Protein AF-A0A3D4Z1Q8-F1 (afdb_monomer)

Solvent-accessible surface area (backbone atoms only — not comparable to full-atom values): 5180 Å² total; per-residue (Å²): 138,94,81,87,88,70,66,64,69,58,50,56,56,48,50,55,52,50,52,52,51,49,54,52,51,53,52,49,54,51,48,55,52,48,53,54,48,51,54,51,51,51,50,53,54,47,54,53,38,58,76,72,40,56,73,74,55,27,55,56,50,48,50,55,50,51,54,52,52,51,50,52,54,49,53,62,53,52,55,49,57,56,57,56,56,64,68,74,76,116

pLDDT: mean 72.15, std 18.34, range [36.88, 94.69]

Secondary structure (DSSP, 8-state):
----SSSHHHHHHHHHHHHHHHHHHHHHHHHHHHHHHHHHHHHHHHHHHHHHS-HHHHHHHHHHHHHHHHHHHHHHHHHHHHHHHHHT--

Structure (mmCIF, N/CA/C/O backbone):
data_AF-A0A3D4Z1Q8-F1
#
_entry.id   AF-A0A3D4Z1Q8-F1
#
loop_
_atom_site.group_PDB
_atom_site.id
_atom_site.type_symbol
_atom_site.label_atom_id
_atom_site.label_alt_id
_atom_site.label_comp_id
_atom_site.label_asym_id
_atom_site.label_entity_id
_atom_site.label_seq_id
_atom_site.pdbx_PDB_ins_code
_atom_site.Cartn_x
_atom_site.Cartn_y
_atom_site.Cartn_z
_atom_site.occupancy
_atom_site.B_iso_or_equiv
_atom_site.auth_seq_id
_atom_site.auth_comp_id
_atom_site.auth_asym_id
_atom_site.auth_atom_id
_atom_site.pdbx_PDB_model_num
ATOM 1 N N . MET A 1 1 ? 38.898 10.522 -53.961 1.00 36.88 1 MET A N 1
ATOM 2 C CA . MET A 1 1 ? 37.488 10.404 -53.535 1.00 36.88 1 MET A CA 1
ATOM 3 C C . MET A 1 1 ? 37.392 9.220 -52.584 1.00 36.88 1 MET A C 1
ATOM 5 O O . MET A 1 1 ? 37.401 8.095 -53.055 1.00 36.88 1 MET A O 1
ATOM 9 N N . ILE A 1 2 ? 37.404 9.451 -51.268 1.00 41.56 2 ILE A N 1
ATOM 10 C CA . ILE A 1 2 ? 37.142 8.401 -50.270 1.00 41.56 2 ILE A CA 1
ATOM 11 C C . ILE A 1 2 ? 35.708 8.634 -49.806 1.00 41.56 2 ILE A C 1
ATOM 13 O O . ILE A 1 2 ? 35.443 9.522 -49.002 1.00 41.56 2 ILE A O 1
ATOM 17 N N . GLY A 1 3 ? 34.773 7.928 -50.432 1.00 43.78 3 GLY A N 1
ATOM 18 C CA . GLY A 1 3 ? 33.370 7.919 -50.047 1.00 43.78 3 GLY A CA 1
ATOM 19 C C . GLY A 1 3 ? 33.050 6.598 -49.364 1.00 43.78 3 GLY A C 1
ATOM 20 O O . GLY A 1 3 ? 33.395 5.549 -49.895 1.00 43.78 3 GLY A O 1
ATOM 21 N N . GLY A 1 4 ? 32.365 6.664 -48.221 1.00 47.47 4 GLY A N 1
ATOM 22 C CA . GLY A 1 4 ? 31.586 5.531 -47.719 1.00 47.47 4 GLY A CA 1
ATOM 23 C C . GLY A 1 4 ? 32.093 4.839 -46.454 1.00 47.47 4 GLY A C 1
ATOM 24 O O . GLY A 1 4 ? 32.126 3.622 -46.429 1.00 47.47 4 GLY A O 1
ATOM 25 N N . PHE A 1 5 ? 32.424 5.580 -45.393 1.00 46.19 5 PHE A N 1
ATOM 26 C CA . PHE A 1 5 ? 32.566 5.019 -44.031 1.00 46.19 5 PHE A CA 1
ATOM 27 C C . PHE A 1 5 ? 31.708 5.765 -42.990 1.00 46.19 5 PHE A C 1
ATOM 29 O O . PHE A 1 5 ? 32.018 5.780 -41.811 1.00 46.19 5 PHE A O 1
ATOM 36 N N . GLY A 1 6 ? 30.633 6.435 -43.423 1.00 47.69 6 GLY A N 1
ATOM 37 C CA . GLY A 1 6 ? 29.798 7.265 -42.536 1.00 47.69 6 GLY A CA 1
ATOM 38 C C . GLY A 1 6 ? 28.333 6.841 -42.416 1.00 47.69 6 GLY A C 1
ATOM 39 O O . GLY A 1 6 ? 27.570 7.536 -41.749 1.00 47.69 6 GLY A O 1
ATOM 40 N N . ARG A 1 7 ? 27.907 5.770 -43.102 1.00 48.25 7 ARG A N 1
ATOM 41 C CA . ARG A 1 7 ? 26.490 5.360 -43.138 1.00 48.25 7 ARG A CA 1
ATOM 42 C C . ARG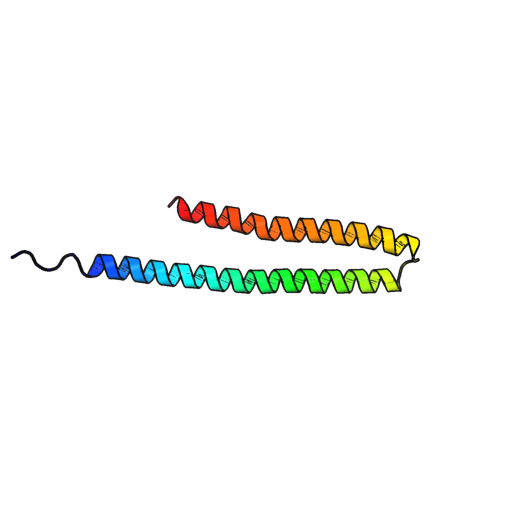 A 1 7 ? 26.156 4.297 -42.087 1.00 48.25 7 ARG A C 1
ATOM 44 O O . ARG A 1 7 ? 25.112 4.423 -41.463 1.00 48.25 7 ARG A O 1
ATOM 51 N N . ASP A 1 8 ? 27.067 3.364 -41.813 1.00 52.16 8 ASP A N 1
ATOM 52 C CA . ASP A 1 8 ? 26.866 2.318 -40.802 1.00 52.16 8 ASP A CA 1
ATOM 53 C C . ASP A 1 8 ? 26.799 2.875 -39.371 1.00 52.16 8 ASP A C 1
ATOM 55 O O . ASP A 1 8 ? 25.836 2.622 -38.659 1.00 52.16 8 ASP A O 1
ATOM 59 N N . GLU A 1 9 ? 27.751 3.711 -38.946 1.00 48.62 9 GLU A N 1
ATOM 60 C CA . GLU A 1 9 ? 27.866 4.162 -37.543 1.00 48.62 9 GLU A CA 1
ATOM 61 C C . GLU A 1 9 ? 26.623 4.925 -37.024 1.00 48.62 9 GLU A C 1
ATOM 63 O O . GLU A 1 9 ? 26.255 4.825 -35.852 1.00 48.62 9 GLU A O 1
ATOM 68 N N . LYS A 1 10 ? 25.910 5.634 -37.913 1.00 52.50 10 LYS A N 1
ATOM 69 C CA . LYS A 1 10 ? 24.642 6.309 -37.582 1.00 52.50 10 LYS A CA 1
ATOM 70 C C . LYS A 1 10 ? 23.465 5.349 -37.422 1.00 52.50 10 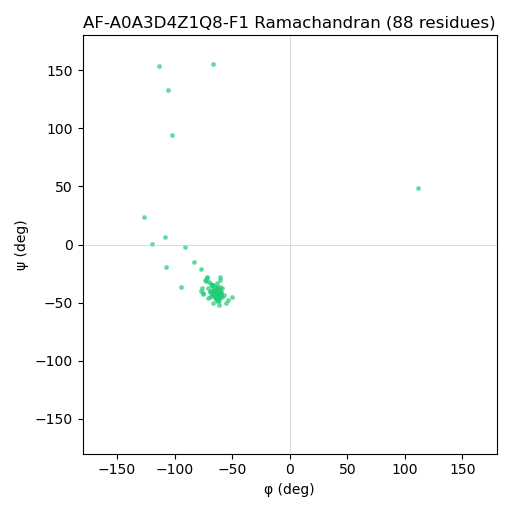LYS A C 1
ATOM 72 O O . LYS A 1 10 ? 22.546 5.656 -36.665 1.00 52.50 10 LYS A O 1
ATOM 77 N N . G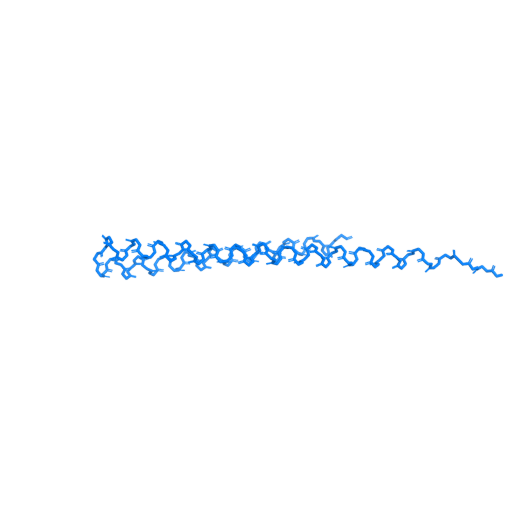LU A 1 11 ? 23.472 4.230 -38.137 1.00 52.16 11 GLU A N 1
ATOM 78 C CA . GLU A 1 11 ? 22.386 3.248 -38.121 1.00 52.16 11 GLU A CA 1
ATOM 79 C C . GLU A 1 11 ? 22.426 2.425 -36.825 1.00 52.16 11 GLU A C 1
ATOM 81 O O . GLU A 1 11 ? 21.404 2.296 -36.150 1.00 52.16 11 GLU A O 1
ATOM 86 N N . TRP A 1 12 ? 23.627 2.021 -36.388 1.00 50.09 12 TRP A N 1
ATOM 87 C CA . TRP A 1 12 ? 23.845 1.374 -35.087 1.00 50.09 12 TRP A CA 1
ATOM 88 C C . TRP A 1 12 ? 23.466 2.289 -33.913 1.00 50.09 12 TRP A C 1
ATOM 90 O O . TRP A 1 12 ? 22.752 1.867 -33.006 1.00 50.09 12 TRP A O 1
ATOM 100 N N . GLY A 1 13 ? 23.865 3.568 -33.947 1.00 56.41 13 GLY A N 1
ATOM 101 C CA . GLY A 1 13 ? 23.496 4.536 -32.907 1.00 56.41 13 GLY A CA 1
ATOM 102 C C . GLY A 1 13 ? 21.986 4.799 -32.823 1.00 56.41 13 GLY A C 1
ATOM 103 O O . GLY A 1 13 ? 21.456 5.017 -31.733 1.00 56.41 13 GLY A O 1
ATOM 104 N N . SER A 1 14 ? 21.278 4.742 -33.957 1.00 57.72 14 SER A N 1
ATOM 105 C CA . SER A 1 14 ? 19.822 4.911 -34.001 1.00 57.72 14 SER A CA 1
ATOM 106 C C . SER A 1 14 ? 19.075 3.662 -33.529 1.00 57.72 14 SER A C 1
ATOM 108 O O . SER A 1 14 ? 18.100 3.807 -32.797 1.00 57.72 14 SER A O 1
ATOM 110 N N . ALA A 1 15 ? 19.527 2.459 -33.898 1.00 58.81 15 ALA A N 1
ATOM 111 C CA . ALA A 1 15 ? 18.925 1.200 -33.455 1.00 58.81 15 ALA A CA 1
ATOM 112 C C . ALA A 1 15 ? 19.069 1.009 -31.937 1.00 58.81 15 ALA A C 1
ATOM 114 O O . ALA A 1 15 ? 18.079 0.772 -31.249 1.00 58.81 15 ALA A O 1
ATOM 115 N N . VAL A 1 16 ? 20.267 1.260 -31.395 1.00 58.47 16 VAL A N 1
ATOM 116 C CA . VAL A 1 16 ? 20.521 1.209 -29.946 1.00 58.47 16 VAL A CA 1
ATOM 117 C C . VAL A 1 16 ? 19.688 2.258 -29.202 1.00 58.47 16 VAL A C 1
ATOM 119 O O . VAL A 1 16 ? 19.166 1.982 -28.124 1.00 58.47 16 VAL A O 1
ATOM 122 N N . ALA A 1 17 ? 19.508 3.457 -29.764 1.00 58.72 17 ALA A N 1
ATOM 123 C CA . ALA A 1 17 ? 18.664 4.484 -29.154 1.00 58.72 17 ALA A CA 1
ATOM 124 C C . ALA A 1 17 ? 17.167 4.120 -29.160 1.00 58.72 17 ALA A C 1
ATOM 126 O O . ALA A 1 17 ? 16.456 4.485 -28.218 1.00 58.72 17 ALA A O 1
ATOM 127 N N . ASP A 1 18 ? 16.678 3.424 -30.188 1.00 60.00 18 ASP A N 1
ATOM 128 C CA . ASP A 1 18 ? 15.284 2.974 -30.274 1.00 60.00 18 ASP A CA 1
ATOM 129 C C . ASP A 1 18 ? 15.008 1.774 -29.353 1.00 60.00 18 ASP A C 1
ATOM 131 O O . ASP A 1 18 ? 14.040 1.804 -28.588 1.00 60.00 18 ASP A O 1
ATOM 135 N N . GLU A 1 19 ? 15.913 0.790 -29.303 1.00 56.94 19 GLU A N 1
ATOM 136 C CA . GLU A 1 19 ? 15.843 -0.334 -28.356 1.00 56.94 19 GLU A CA 1
ATOM 137 C C . GLU A 1 19 ? 15.868 0.152 -26.898 1.00 56.94 19 GLU A C 1
ATOM 139 O O . GLU A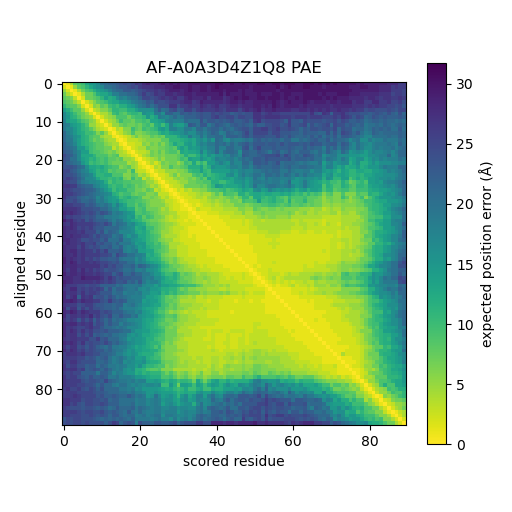 1 19 ? 15.072 -0.293 -26.066 1.00 56.94 19 GLU A O 1
ATOM 144 N N . ASN A 1 20 ? 16.710 1.142 -26.586 1.00 56.06 20 ASN A N 1
ATOM 145 C CA . ASN A 1 20 ? 16.792 1.711 -25.241 1.00 56.06 20 ASN A CA 1
ATOM 146 C C . ASN A 1 20 ? 15.504 2.480 -24.869 1.00 56.06 20 ASN A C 1
ATOM 148 O O . ASN A 1 20 ? 15.015 2.389 -23.741 1.00 56.06 20 ASN A O 1
ATOM 152 N N . LYS A 1 21 ? 14.862 3.171 -25.825 1.00 59.59 21 LYS A N 1
ATOM 153 C CA . LYS A 1 21 ? 13.542 3.803 -25.611 1.00 59.59 21 LYS A CA 1
ATOM 154 C C . LYS A 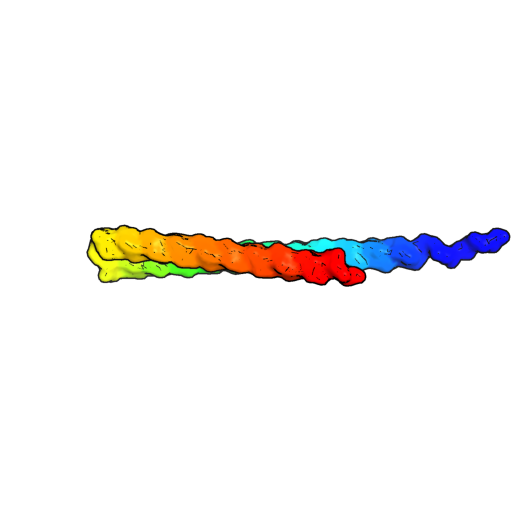1 21 ? 12.428 2.779 -25.396 1.00 59.59 21 LYS A C 1
ATOM 156 O O . LYS A 1 21 ? 11.502 3.047 -24.624 1.00 59.59 21 LYS A O 1
ATOM 161 N N . GLN A 1 22 ? 12.496 1.631 -26.063 1.00 58.16 22 GLN A N 1
ATOM 162 C CA . GLN A 1 22 ? 11.522 0.555 -25.913 1.00 58.16 22 GLN A CA 1
ATOM 163 C C . GLN A 1 22 ? 11.663 -0.135 -24.549 1.00 58.16 22 GLN A C 1
ATOM 165 O O . GLN A 1 22 ? 10.677 -0.210 -23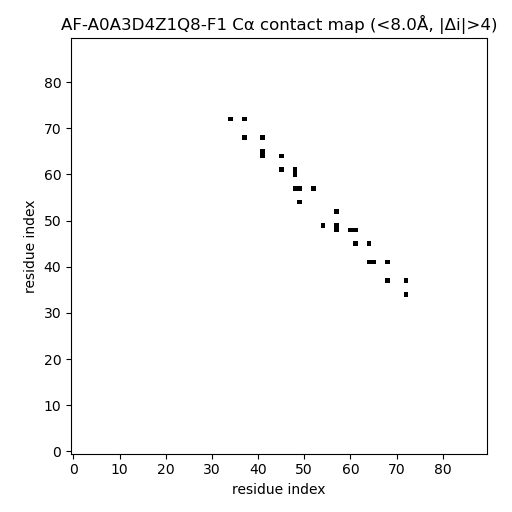.812 1.00 58.16 22 GLN A O 1
ATOM 170 N N . GLY A 1 23 ? 12.890 -0.463 -24.131 1.00 57.25 23 GLY A N 1
ATOM 171 C CA . GLY A 1 23 ? 13.172 -0.992 -22.792 1.00 57.25 23 GLY A CA 1
ATOM 172 C C . GLY A 1 23 ? 12.749 -0.043 -21.661 1.00 57.25 23 GLY A C 1
ATOM 173 O O . GLY A 1 23 ? 12.185 -0.476 -20.650 1.00 57.25 23 GLY A O 1
ATOM 174 N N . VAL A 1 24 ? 12.916 1.273 -21.844 1.00 58.66 24 VAL A N 1
ATOM 175 C CA . VAL A 1 24 ? 12.425 2.292 -20.896 1.00 58.66 24 VAL A CA 1
ATOM 176 C C . VAL A 1 24 ? 10.892 2.333 -20.838 1.00 58.66 24 VAL A C 1
ATOM 178 O O . VAL A 1 24 ? 10.332 2.464 -19.752 1.00 58.66 24 VAL A O 1
ATOM 181 N N . ARG A 1 25 ? 10.187 2.184 -21.966 1.00 59.19 25 ARG A N 1
ATOM 182 C CA . ARG A 1 25 ? 8.711 2.155 -22.005 1.00 59.19 25 ARG A CA 1
ATOM 183 C C . ARG A 1 25 ? 8.123 0.897 -21.371 1.00 59.19 25 ARG A C 1
ATOM 185 O O . ARG A 1 25 ? 7.125 0.985 -20.655 1.00 59.19 25 ARG A O 1
ATOM 192 N N . GLU A 1 26 ? 8.728 -0.260 -21.613 1.00 60.16 26 GLU A N 1
ATOM 193 C CA . GLU A 1 26 ? 8.277 -1.531 -21.039 1.00 60.16 26 GLU A CA 1
ATOM 194 C C . GLU A 1 26 ? 8.489 -1.568 -19.523 1.00 60.16 26 GLU A C 1
ATOM 196 O O . GLU A 1 26 ? 7.590 -1.971 -18.777 1.00 60.16 26 GLU A O 1
ATOM 201 N N . THR A 1 27 ? 9.625 -1.052 -19.046 1.00 59.94 27 THR A N 1
ATOM 202 C CA . THR A 1 27 ? 9.888 -0.906 -17.608 1.00 59.94 27 THR A CA 1
ATOM 203 C C . THR A 1 27 ? 8.964 0.117 -16.940 1.00 59.94 27 THR A C 1
ATOM 205 O O . THR A 1 27 ? 8.530 -0.123 -15.811 1.00 59.94 27 THR A O 1
ATOM 208 N N . ASP A 1 28 ? 8.583 1.203 -17.621 1.00 61.50 28 ASP A N 1
ATOM 209 C CA . ASP A 1 28 ? 7.577 2.154 -17.123 1.00 61.50 28 ASP A CA 1
ATOM 210 C C . ASP A 1 28 ? 6.183 1.509 -17.008 1.00 61.50 28 ASP A C 1
ATOM 212 O O . ASP A 1 28 ? 5.497 1.646 -15.991 1.00 61.50 28 ASP A O 1
ATOM 216 N N . GLY A 1 29 ? 5.789 0.714 -18.008 1.00 66.81 29 GLY A N 1
ATOM 217 C CA . GLY A 1 29 ? 4.535 -0.041 -17.998 1.00 66.81 29 GLY A CA 1
ATOM 218 C C . GLY A 1 29 ? 4.471 -1.097 -16.888 1.00 66.81 29 GLY A C 1
ATOM 219 O O . GLY A 1 29 ? 3.431 -1.253 -16.237 1.00 66.81 29 GLY A O 1
ATOM 220 N N . LEU A 1 30 ? 5.581 -1.795 -16.624 1.00 67.75 30 LEU A N 1
ATOM 221 C CA . LEU A 1 30 ? 5.681 -2.771 -15.535 1.00 67.75 30 LEU A CA 1
ATOM 222 C C . LEU A 1 30 ? 5.593 -2.098 -14.156 1.00 67.75 30 LEU A C 1
ATOM 224 O O . LEU A 1 30 ? 4.917 -2.604 -13.260 1.00 67.75 30 LEU A O 1
ATOM 228 N N . GLN A 1 31 ? 6.212 -0.927 -13.996 1.00 68.44 31 GLN A N 1
ATOM 229 C CA . GLN A 1 31 ? 6.170 -0.156 -12.751 1.00 68.44 31 GLN A CA 1
ATOM 230 C C . GLN A 1 31 ? 4.790 0.428 -12.474 1.00 68.44 31 GLN A C 1
ATOM 232 O O . GLN A 1 31 ? 4.318 0.361 -11.341 1.00 68.44 31 GLN A O 1
ATOM 237 N N . GLN A 1 32 ? 4.097 0.931 -13.497 1.00 73.38 32 GLN A N 1
ATOM 238 C CA . GLN A 1 32 ? 2.716 1.378 -13.336 1.00 73.38 32 GLN A CA 1
ATOM 239 C C . GLN A 1 32 ? 1.787 0.223 -12.941 1.00 73.38 32 GLN A C 1
ATOM 241 O O . GLN A 1 32 ? 0.897 0.407 -12.109 1.00 73.38 32 GLN A O 1
ATOM 246 N N . LYS A 1 33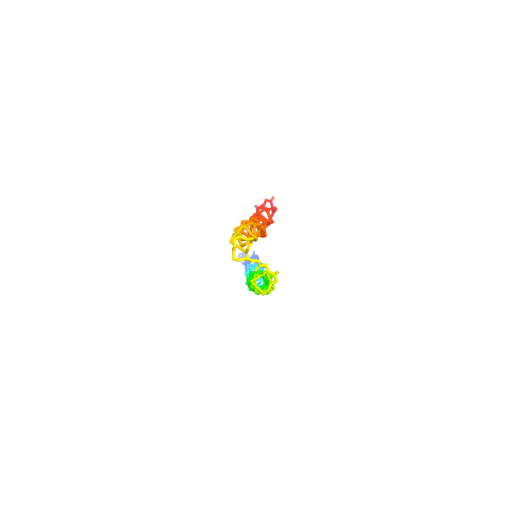 ? 2.007 -0.987 -13.475 1.00 78.94 33 LYS A N 1
ATOM 247 C CA . LYS A 1 33 ? 1.299 -2.195 -13.016 1.00 78.94 33 LYS A CA 1
ATOM 248 C C . LYS A 1 33 ? 1.657 -2.552 -11.568 1.00 78.94 33 LYS A C 1
ATOM 250 O O . LYS A 1 33 ? 0.758 -2.890 -10.797 1.00 78.94 33 LYS A O 1
ATOM 255 N N . GLY A 1 34 ? 2.928 -2.429 -11.183 1.00 78.31 34 GLY A N 1
ATOM 256 C CA . GLY A 1 34 ? 3.406 -2.654 -9.815 1.00 78.31 34 GLY A CA 1
ATOM 257 C C . GLY A 1 34 ? 2.778 -1.696 -8.799 1.00 78.31 34 GLY A C 1
ATOM 258 O O . GLY A 1 34 ? 2.205 -2.143 -7.809 1.00 78.31 34 GLY A O 1
ATOM 259 N N . LEU A 1 35 ? 2.776 -0.391 -9.088 1.00 81.44 35 LEU A N 1
ATOM 260 C CA . LEU A 1 35 ? 2.154 0.636 -8.244 1.00 81.44 35 LEU A CA 1
ATOM 261 C C . LEU A 1 35 ? 0.642 0.425 -8.102 1.00 81.44 35 LEU A C 1
ATOM 263 O O . LEU A 1 35 ? 0.120 0.449 -6.990 1.00 81.44 35 LEU A O 1
ATOM 267 N N . LYS A 1 36 ? -0.060 0.124 -9.205 1.00 84.44 36 LYS A N 1
ATOM 268 C CA . LYS A 1 36 ? -1.496 -0.209 -9.163 1.00 84.44 36 LYS A CA 1
ATOM 269 C C . LYS A 1 36 ? -1.779 -1.452 -8.317 1.00 84.44 36 LYS A C 1
ATOM 271 O O . LYS A 1 36 ? -2.795 -1.505 -7.626 1.00 84.44 36 LYS A O 1
ATOM 276 N N . THR A 1 37 ? -0.891 -2.444 -8.361 1.00 86.44 37 THR A N 1
ATOM 277 C CA . THR A 1 37 ? -0.997 -3.656 -7.537 1.00 86.44 37 THR A CA 1
ATOM 278 C C . THR A 1 37 ? -0.790 -3.328 -6.059 1.00 86.44 37 THR A C 1
ATOM 280 O O . THR A 1 37 ? -1.584 -3.766 -5.230 1.00 86.44 37 THR A O 1
ATOM 283 N N . PHE A 1 38 ? 0.197 -2.487 -5.738 1.00 84.31 38 PHE A N 1
ATOM 284 C CA . PHE A 1 38 ? 0.431 -1.965 -4.389 1.00 84.31 38 PHE A CA 1
ATOM 285 C C . PHE A 1 38 ? -0.815 -1.278 -3.816 1.00 84.31 38 PHE A C 1
ATOM 287 O O . PHE A 1 38 ? -1.252 -1.612 -2.716 1.00 84.31 38 PHE A O 1
ATOM 294 N N . ASP A 1 39 ? -1.425 -0.363 -4.574 1.00 86.06 39 ASP A N 1
ATOM 295 C CA . ASP A 1 39 ? -2.643 0.335 -4.145 1.00 86.06 39 ASP A CA 1
ATOM 296 C C . ASP A 1 39 ? -3.836 -0.612 -3.964 1.00 86.06 39 ASP A C 1
ATOM 298 O O . ASP A 1 39 ? -4.603 -0.471 -3.008 1.00 86.06 39 ASP A O 1
ATOM 302 N N . ARG A 1 40 ? -3.980 -1.619 -4.835 1.00 91.75 40 ARG A N 1
ATOM 303 C CA . ARG A 1 40 ? -5.041 -2.626 -4.707 1.00 91.75 40 ARG A CA 1
ATOM 304 C C . ARG A 1 40 ? -4.889 -3.450 -3.429 1.00 91.75 40 ARG A C 1
ATOM 306 O O . ARG A 1 40 ? -5.868 -3.607 -2.704 1.00 91.75 40 ARG A O 1
ATOM 313 N N . ILE A 1 41 ? -3.684 -3.946 -3.149 1.00 92.06 41 ILE A N 1
ATOM 314 C CA . ILE A 1 41 ? -3.402 -4.756 -1.957 1.00 92.06 41 ILE A CA 1
ATOM 315 C C . ILE A 1 41 ? -3.610 -3.920 -0.692 1.00 92.06 41 ILE A C 1
ATOM 317 O O . ILE A 1 41 ? -4.300 -4.366 0.222 1.00 92.06 41 ILE A O 1
ATOM 321 N N . MET A 1 42 ? -3.096 -2.685 -0.663 1.00 92.38 42 MET A N 1
ATOM 322 C CA . MET A 1 42 ? -3.308 -1.762 0.455 1.00 92.38 42 MET A CA 1
ATOM 323 C C . MET A 1 42 ? -4.800 -1.593 0.750 1.00 92.38 42 MET A C 1
ATOM 325 O O . MET A 1 42 ? -5.226 -1.712 1.896 1.00 92.38 42 MET A O 1
ATOM 329 N N . LYS A 1 43 ? -5.612 -1.362 -0.290 1.00 92.12 43 LYS A N 1
ATOM 330 C CA . LYS A 1 43 ? -7.059 -1.199 -0.136 1.00 92.12 43 LYS A CA 1
ATOM 331 C C . LYS A 1 43 ? -7.719 -2.454 0.439 1.00 92.12 43 LYS A C 1
ATOM 333 O O . LYS A 1 43 ? -8.544 -2.322 1.332 1.00 92.12 43 LYS A O 1
ATOM 338 N N . GLN A 1 44 ? -7.342 -3.645 -0.026 1.00 94.69 44 GLN A N 1
ATOM 339 C CA . GLN A 1 44 ? -7.879 -4.909 0.497 1.00 94.69 44 GLN A CA 1
ATOM 340 C C . GLN A 1 44 ? -7.510 -5.136 1.968 1.00 94.69 44 GLN A C 1
ATOM 342 O O . GLN A 1 44 ? -8.348 -5.576 2.748 1.00 94.69 44 GLN A O 1
ATOM 347 N N . ILE A 1 45 ? -6.278 -4.808 2.359 1.00 92.88 45 ILE A N 1
ATOM 348 C CA . ILE A 1 45 ? -5.815 -4.935 3.746 1.00 92.88 45 ILE A CA 1
ATOM 349 C C . ILE A 1 45 ? -6.562 -3.956 4.660 1.00 92.88 45 ILE A C 1
ATOM 351 O O . ILE A 1 45 ? -6.978 -4.333 5.754 1.00 92.88 45 ILE A O 1
ATOM 355 N N . LEU A 1 46 ? -6.767 -2.714 4.213 1.00 93.75 46 LEU A N 1
ATOM 356 C CA . LEU A 1 46 ? -7.536 -1.723 4.967 1.00 93.75 46 LEU A CA 1
ATOM 357 C C . LEU A 1 46 ? -9.008 -2.126 5.107 1.00 93.75 46 LEU A C 1
ATOM 359 O O . LEU A 1 46 ? -9.554 -2.001 6.195 1.00 93.75 46 LEU A O 1
ATOM 363 N N . ASP A 1 47 ? -9.627 -2.645 4.048 1.00 93.88 47 ASP A N 1
ATOM 364 C CA . ASP A 1 47 ? -11.018 -3.121 4.064 1.00 93.88 47 ASP A CA 1
ATOM 365 C C . ASP A 1 47 ? -11.212 -4.290 5.050 1.00 93.88 47 ASP A C 1
ATOM 367 O O . ASP A 1 47 ? -12.124 -4.284 5.884 1.00 93.88 47 ASP A O 1
ATOM 371 N N . LEU A 1 48 ? -10.266 -5.239 5.047 1.00 93.44 48 LEU A N 1
ATOM 372 C CA . LEU A 1 48 ? -10.225 -6.342 6.007 1.00 93.44 48 LEU A CA 1
ATOM 373 C C . LEU A 1 48 ? -10.060 -5.829 7.446 1.00 93.44 48 LEU A C 1
ATOM 375 O O . LEU A 1 48 ? -10.767 -6.273 8.353 1.00 93.44 48 LEU A O 1
ATOM 379 N N . GLY A 1 49 ? -9.140 -4.883 7.653 1.00 91.56 49 GLY A N 1
ATOM 380 C CA . GLY A 1 49 ? -8.884 -4.280 8.958 1.00 91.56 49 GLY A CA 1
ATOM 381 C C . GLY A 1 49 ? -10.096 -3.524 9.494 1.00 91.56 49 GLY A C 1
ATOM 382 O O . GLY A 1 49 ? -10.418 -3.657 10.669 1.00 91.56 49 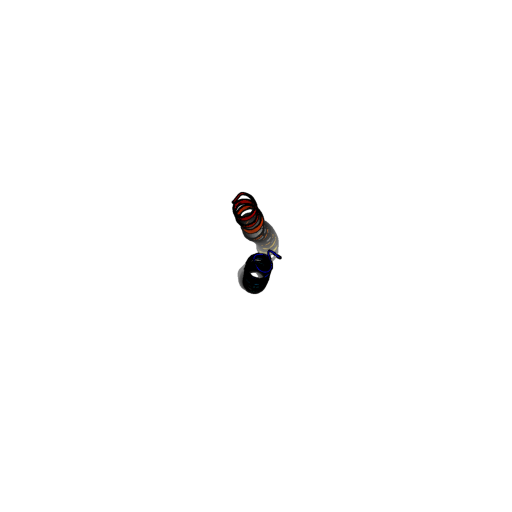GLY A O 1
ATOM 383 N N . GLN A 1 50 ? -10.805 -2.792 8.634 1.00 92.50 50 GLN A N 1
ATOM 384 C CA . GLN A 1 50 ? -12.010 -2.051 9.005 1.00 92.50 50 GLN A CA 1
ATOM 385 C C . GLN A 1 50 ? -13.140 -2.986 9.446 1.00 92.50 50 GLN A C 1
ATOM 387 O O . GLN A 1 50 ? -13.860 -2.675 10.388 1.00 92.50 50 GLN A O 1
ATOM 392 N N . SER A 1 51 ? -13.276 -4.139 8.788 1.00 91.94 51 SER A N 1
ATOM 393 C CA . SER A 1 51 ? -14.303 -5.132 9.127 1.00 91.94 51 SER A CA 1
ATOM 394 C C . SER A 1 51 ? -13.966 -5.962 10.373 1.00 91.94 51 SER A C 1
ATOM 396 O O . SER A 1 51 ? -14.865 -6.544 10.975 1.00 91.94 51 SER A O 1
ATOM 398 N N . SER A 1 52 ? -12.686 -6.043 10.755 1.00 90.75 52 SER A N 1
ATOM 399 C CA . SER A 1 52 ? -12.209 -6.962 11.805 1.00 90.75 52 SER A CA 1
ATOM 400 C C . SER A 1 52 ? -11.827 -6.275 13.117 1.00 90.75 52 SER A C 1
ATOM 402 O O . SER A 1 52 ? -11.720 -6.942 14.144 1.00 90.75 52 SER A O 1
ATOM 404 N N . LEU A 1 53 ? -11.568 -4.967 13.095 1.00 91.81 53 LEU A N 1
ATOM 405 C CA . LEU A 1 53 ? -11.039 -4.219 14.233 1.00 91.81 53 LEU A CA 1
ATOM 406 C C . LEU A 1 53 ? -12.061 -3.212 14.760 1.00 91.81 53 LEU A C 1
ATOM 408 O O . LEU A 1 53 ? -12.893 -2.688 14.025 1.00 91.81 53 LEU A O 1
ATOM 412 N N . SER A 1 54 ? -11.950 -2.885 16.048 1.00 94.12 54 SER A N 1
ATOM 413 C CA . SER A 1 54 ? -12.654 -1.725 16.605 1.00 94.12 54 SER A CA 1
ATOM 414 C C . SER A 1 54 ? -12.108 -0.419 16.015 1.00 94.12 54 SER A C 1
ATOM 416 O O . SER A 1 54 ? -10.942 -0.354 15.634 1.00 94.12 54 SER A O 1
ATOM 418 N N . GLU A 1 55 ? -12.912 0.648 15.996 1.00 91.25 55 GLU A N 1
ATOM 419 C CA . GLU A 1 55 ? -12.544 1.941 15.389 1.00 91.25 55 GLU A CA 1
ATOM 420 C C . GLU A 1 55 ? -11.168 2.460 15.856 1.00 91.25 55 GLU A C 1
ATOM 422 O O . GLU A 1 55 ? -10.325 2.843 15.047 1.00 91.25 55 GLU A O 1
ATOM 427 N N . SER A 1 56 ? -10.886 2.395 17.162 1.00 91.75 56 SER A N 1
ATOM 428 C CA . SER A 1 56 ? -9.600 2.837 17.722 1.00 91.75 56 SER A CA 1
ATOM 429 C C . SER A 1 56 ? -8.416 1.992 17.226 1.00 91.75 56 SER A C 1
ATOM 431 O O . SER A 1 56 ? -7.365 2.530 16.870 1.00 91.75 56 SER A O 1
ATOM 433 N N . GLN A 1 57 ? -8.596 0.672 17.138 1.00 92.50 57 GLN A N 1
ATOM 434 C CA . GLN A 1 57 ? -7.581 -0.247 16.619 1.00 92.50 57 GLN A CA 1
ATOM 435 C C . GLN A 1 57 ? -7.403 -0.087 15.107 1.00 92.50 57 GLN A C 1
ATOM 437 O O . GLN A 1 57 ? -6.276 -0.122 14.615 1.00 92.50 57 GLN A O 1
ATOM 442 N N . PHE A 1 58 ? -8.493 0.145 14.375 1.00 94.31 58 PHE A N 1
ATOM 443 C CA . PHE A 1 58 ? -8.464 0.381 12.940 1.00 94.31 58 PHE A CA 1
ATOM 444 C C . PHE A 1 58 ? -7.700 1.659 12.589 1.00 94.31 58 PHE A C 1
ATOM 446 O O . PHE A 1 58 ? -6.903 1.646 11.655 1.00 94.31 58 PHE A O 1
ATOM 453 N N . GLN A 1 59 ? -7.861 2.747 13.346 1.00 92.12 59 GLN A N 1
ATOM 454 C CA . GLN A 1 59 ? -7.106 3.977 13.086 1.00 92.12 59 GLN A CA 1
ATOM 455 C C . GLN A 1 59 ? -5.594 3.788 13.264 1.00 92.12 59 GLN A C 1
ATOM 457 O O . GLN A 1 59 ? -4.814 4.235 12.417 1.00 92.12 59 GLN A O 1
ATOM 462 N N . ALA A 1 60 ? -5.173 3.075 14.314 1.00 93.31 60 ALA A N 1
ATOM 463 C CA . ALA A 1 60 ? -3.765 2.733 14.516 1.00 93.31 60 ALA A CA 1
ATOM 464 C C . ALA A 1 60 ? -3.239 1.804 13.405 1.00 93.31 60 ALA A C 1
ATOM 466 O O . ALA A 1 60 ? -2.180 2.057 12.824 1.00 93.31 60 ALA A O 1
ATOM 467 N N . PHE A 1 61 ? -4.012 0.773 13.055 1.00 92.88 61 PHE A N 1
ATOM 468 C CA . PHE A 1 61 ? -3.698 -0.172 11.985 1.00 92.88 61 PHE A CA 1
ATOM 469 C C . PHE A 1 61 ? -3.578 0.505 10.615 1.00 92.88 61 PHE A C 1
ATOM 471 O O . PHE A 1 61 ? -2.625 0.260 9.874 1.00 92.88 61 PHE A O 1
ATOM 478 N N . ARG A 1 62 ? -4.518 1.395 10.283 1.00 92.50 62 ARG A N 1
ATOM 479 C CA . ARG A 1 62 ? -4.524 2.160 9.035 1.00 92.50 62 ARG A CA 1
ATOM 480 C C . ARG A 1 62 ? -3.262 2.996 8.905 1.00 92.50 62 ARG A C 1
ATOM 482 O O . ARG A 1 62 ? -2.665 3.000 7.833 1.00 92.50 62 ARG A O 1
ATOM 489 N N . LYS A 1 63 ? -2.858 3.687 9.974 1.00 92.56 63 LYS A N 1
ATOM 490 C CA . LYS A 1 63 ? -1.650 4.517 9.971 1.00 92.56 63 LYS A CA 1
ATOM 491 C C . LYS A 1 63 ? -0.404 3.674 9.694 1.00 92.56 63 LYS A C 1
ATOM 493 O O . LYS A 1 63 ? 0.299 3.949 8.730 1.00 92.56 63 LYS A O 1
ATOM 498 N N . LEU A 1 64 ? -0.212 2.589 10.450 1.00 93.88 64 LEU A N 1
ATOM 499 C CA . LEU A 1 64 ? 0.904 1.654 10.254 1.00 93.88 64 LEU A CA 1
ATOM 500 C C . LEU A 1 64 ? 0.936 1.065 8.838 1.00 93.88 64 LEU A C 1
ATOM 502 O O . LEU A 1 64 ? 1.992 0.994 8.215 1.00 93.88 64 LEU A O 1
ATOM 506 N N . THR A 1 65 ? -0.228 0.678 8.314 1.00 91.69 65 THR A N 1
ATOM 507 C CA . THR A 1 65 ? -0.351 0.129 6.959 1.00 91.69 65 THR A CA 1
ATOM 508 C C . THR A 1 65 ? 0.010 1.180 5.909 1.00 91.69 65 THR A C 1
ATOM 510 O O . THR A 1 65 ? 0.755 0.885 4.981 1.00 91.69 65 THR A O 1
ATOM 513 N N . MET A 1 66 ? -0.468 2.419 6.050 1.00 90.00 66 MET A N 1
ATOM 514 C CA . MET A 1 66 ? -0.132 3.496 5.116 1.00 90.00 66 MET A CA 1
ATOM 515 C C . MET A 1 66 ? 1.361 3.835 5.134 1.00 90.00 66 MET A C 1
ATOM 517 O O . MET A 1 66 ? 1.946 3.959 4.060 1.00 90.00 66 MET A O 1
ATOM 521 N N . ASP A 1 67 ? 1.980 3.926 6.314 1.00 91.94 67 ASP A N 1
ATOM 522 C CA . ASP A 1 67 ? 3.420 4.180 6.449 1.00 91.94 67 ASP A CA 1
ATOM 523 C C . ASP A 1 67 ? 4.251 3.054 5.805 1.00 91.94 67 ASP A C 1
ATOM 525 O O . ASP A 1 67 ? 5.144 3.322 5.000 1.00 91.94 67 ASP A O 1
ATOM 529 N N . TYR A 1 68 ? 3.906 1.787 6.066 1.00 89.81 68 TYR A N 1
ATOM 530 C CA . TYR A 1 68 ? 4.599 0.635 5.478 1.00 89.81 68 TYR A CA 1
ATOM 531 C C . TYR A 1 68 ? 4.493 0.602 3.947 1.00 89.81 68 TYR A C 1
ATOM 533 O O . TYR A 1 68 ? 5.478 0.380 3.241 1.00 89.81 68 TYR A O 1
ATOM 541 N N . PHE A 1 69 ? 3.299 0.856 3.405 1.00 89.56 69 PHE A N 1
ATOM 542 C CA . PHE A 1 69 ? 3.095 0.883 1.957 1.00 89.56 69 PHE A CA 1
ATOM 543 C C . PHE A 1 69 ? 3.760 2.099 1.298 1.00 89.56 69 PHE A C 1
ATOM 545 O O . PHE A 1 69 ? 4.221 1.985 0.162 1.00 89.56 69 PHE A O 1
ATOM 552 N N . ALA A 1 70 ? 3.841 3.246 1.978 1.00 87.88 70 ALA A N 1
ATOM 553 C CA . ALA A 1 70 ? 4.568 4.413 1.484 1.00 87.88 70 ALA A CA 1
ATOM 554 C C . ALA A 1 70 ? 6.075 4.133 1.370 1.00 87.88 70 ALA A C 1
ATOM 556 O O . ALA A 1 70 ? 6.673 4.438 0.334 1.00 87.88 70 ALA A O 1
ATOM 557 N N . ASP A 1 71 ? 6.664 3.489 2.380 1.00 88.56 71 ASP A N 1
ATOM 558 C CA . ASP A 1 71 ? 8.069 3.071 2.358 1.00 88.56 71 ASP A CA 1
ATOM 559 C C . ASP A 1 71 ? 8.337 2.025 1.262 1.00 88.56 71 ASP A C 1
ATOM 561 O O . ASP A 1 71 ? 9.248 2.179 0.446 1.00 88.56 71 ASP A O 1
ATOM 565 N N . GLY A 1 72 ? 7.453 1.030 1.129 1.00 85.81 72 GLY A N 1
ATOM 566 C CA . GLY A 1 72 ? 7.527 0.029 0.062 1.00 85.81 72 GLY A CA 1
ATOM 567 C C . GLY A 1 72 ? 7.462 0.633 -1.347 1.00 85.81 72 GLY A C 1
ATOM 568 O O . GLY A 1 72 ? 8.268 0.277 -2.210 1.00 85.81 72 GLY A O 1
ATOM 569 N N . LYS A 1 73 ? 6.559 1.599 -1.587 1.00 85.25 73 LYS A N 1
ATOM 570 C CA . LYS A 1 73 ? 6.493 2.335 -2.865 1.00 85.25 73 LYS A CA 1
ATOM 571 C C . LYS A 1 73 ? 7.779 3.123 -3.119 1.00 85.25 73 LYS A C 1
ATOM 573 O O . LYS A 1 73 ? 8.270 3.131 -4.247 1.00 85.25 73 LYS A O 1
ATOM 578 N N . ARG A 1 74 ? 8.337 3.763 -2.089 1.00 82.75 74 ARG A N 1
ATOM 579 C CA . ARG A 1 74 ? 9.586 4.526 -2.193 1.00 82.75 74 ARG A CA 1
ATOM 580 C C . ARG A 1 74 ? 10.765 3.623 -2.559 1.00 82.75 74 ARG A C 1
ATOM 582 O O . ARG A 1 74 ? 11.450 3.911 -3.534 1.00 82.75 74 ARG A O 1
ATOM 589 N N . SER A 1 75 ? 10.927 2.493 -1.874 1.00 82.81 75 SER A N 1
ATOM 590 C CA . SER A 1 75 ? 11.986 1.516 -2.155 1.00 82.81 75 SER A CA 1
ATOM 591 C C . SER A 1 75 ? 11.867 0.905 -3.560 1.00 82.81 75 SER A C 1
ATOM 593 O O . SER A 1 75 ? 12.859 0.763 -4.282 1.00 82.81 75 SER A O 1
ATOM 595 N N . PHE A 1 76 ? 10.640 0.610 -4.005 1.00 77.94 76 PHE A N 1
ATOM 596 C CA . PHE A 1 76 ? 10.370 0.129 -5.363 1.00 77.94 76 PHE A CA 1
ATOM 597 C C . PHE A 1 76 ? 10.801 1.144 -6.438 1.00 77.94 76 PHE A C 1
ATOM 599 O O . PHE A 1 76 ? 11.381 0.762 -7.455 1.00 77.94 76 PHE A O 1
ATOM 606 N N . LEU A 1 77 ? 10.580 2.440 -6.193 1.00 73.62 77 LEU A N 1
ATOM 607 C CA . LEU A 1 77 ? 10.994 3.523 -7.090 1.00 73.62 77 LEU A CA 1
ATOM 608 C C . LEU A 1 77 ? 12.504 3.823 -7.011 1.00 73.62 77 LEU A C 1
ATOM 610 O O . LEU A 1 77 ? 13.131 4.084 -8.038 1.00 73.62 77 LEU A O 1
ATOM 614 N N . GLU A 1 78 ? 13.116 3.753 -5.826 1.00 73.44 78 GLU A N 1
ATOM 615 C CA . GLU A 1 78 ? 14.554 3.997 -5.628 1.00 73.44 78 GLU A CA 1
ATOM 616 C C . GLU A 1 78 ? 15.433 2.912 -6.271 1.00 73.44 78 GLU A C 1
ATOM 618 O O . GLU A 1 78 ? 16.487 3.224 -6.835 1.00 73.44 78 GLU A O 1
ATOM 623 N N . ASN A 1 79 ? 14.985 1.652 -6.283 1.00 63.91 79 ASN A N 1
ATOM 624 C CA . ASN A 1 79 ? 15.679 0.573 -6.996 1.00 63.91 79 ASN A CA 1
ATOM 625 C C . ASN A 1 79 ? 15.780 0.827 -8.514 1.00 63.91 79 ASN A C 1
ATOM 627 O O . ASN A 1 79 ? 16.760 0.419 -9.140 1.00 63.91 79 ASN A O 1
ATOM 631 N N . ARG A 1 80 ? 14.844 1.581 -9.111 1.00 60.97 80 ARG A N 1
ATOM 632 C CA . ARG A 1 80 ? 14.936 2.015 -10.516 1.00 60.97 80 ARG A CA 1
ATOM 633 C C . ARG A 1 80 ? 16.048 3.040 -10.731 1.00 60.97 80 ARG A C 1
ATOM 635 O O . ARG A 1 80 ? 16.797 2.917 -11.697 1.00 60.97 80 ARG A O 1
ATOM 642 N N . GLN A 1 81 ? 16.167 4.050 -9.862 1.00 56.75 81 GLN A N 1
ATOM 643 C CA . GLN A 1 81 ? 17.207 5.080 -10.014 1.00 56.75 81 GLN A CA 1
ATOM 644 C C . GLN A 1 81 ? 18.608 4.465 -9.989 1.00 56.75 81 GLN A C 1
ATOM 646 O O . GLN A 1 81 ? 19.452 4.832 -10.805 1.00 56.75 81 GLN A O 1
ATOM 651 N N . LYS A 1 82 ? 18.836 3.486 -9.107 1.00 56.22 82 LYS A N 1
ATOM 652 C CA . LYS A 1 82 ? 20.118 2.777 -9.031 1.00 56.22 82 LYS A CA 1
ATOM 653 C C . LYS A 1 82 ? 20.390 1.927 -10.276 1.00 56.22 82 LYS A C 1
ATOM 655 O O . LYS A 1 82 ? 21.496 1.999 -10.799 1.00 56.22 82 LYS A O 1
ATOM 660 N N . GLY A 1 83 ? 19.391 1.208 -10.797 1.00 55.09 83 GLY A N 1
ATOM 661 C CA . GLY A 1 83 ? 19.529 0.436 -12.041 1.00 55.09 83 GLY A CA 1
ATOM 662 C C . GLY A 1 83 ? 19.807 1.299 -13.281 1.00 55.09 83 GLY A C 1
ATOM 663 O O . GLY A 1 83 ? 20.614 0.920 -14.125 1.00 55.09 83 GLY A O 1
ATOM 664 N N . ASN A 1 84 ? 19.211 2.494 -13.365 1.00 49.25 84 ASN A N 1
ATOM 665 C CA . ASN A 1 84 ? 19.425 3.417 -14.489 1.00 49.25 84 ASN A CA 1
ATOM 666 C C . ASN A 1 84 ? 20.818 4.078 -14.463 1.00 49.25 84 ASN A C 1
ATOM 668 O O . ASN A 1 84 ? 21.395 4.355 -15.510 1.00 49.25 84 ASN A O 1
ATOM 672 N N . LEU A 1 85 ? 21.384 4.310 -13.273 1.00 48.94 85 LEU A N 1
ATOM 673 C CA . LEU A 1 85 ? 22.735 4.862 -13.098 1.00 48.94 85 LEU A CA 1
ATOM 674 C C . LEU A 1 85 ? 23.848 3.866 -13.460 1.00 48.94 85 LEU A C 1
ATOM 676 O O . LEU A 1 85 ? 24.927 4.288 -13.872 1.00 48.94 85 LEU A O 1
ATOM 680 N N . SER A 1 86 ? 23.601 2.561 -13.326 1.00 50.06 86 SER A N 1
ATOM 681 C CA . SER A 1 86 ? 24.558 1.514 -13.711 1.00 50.06 86 SER A CA 1
ATOM 682 C C . SER A 1 86 ? 24.711 1.369 -15.229 1.00 50.06 86 SER A C 1
ATOM 684 O O . SER A 1 86 ? 25.787 1.006 -15.688 1.00 50.06 86 SER A O 1
ATOM 686 N N . LEU A 1 87 ? 23.669 1.693 -16.003 1.00 46.59 87 LEU A N 1
ATOM 687 C CA . LEU A 1 87 ? 23.672 1.626 -17.473 1.00 46.59 87 LEU A CA 1
ATOM 688 C C . LEU A 1 87 ? 24.295 2.859 -18.150 1.00 46.59 87 LEU A C 1
ATOM 690 O O . LEU A 1 87 ? 24.616 2.802 -19.327 1.00 46.59 87 LEU A O 1
ATOM 694 N N . LEU A 1 88 ? 24.482 3.963 -17.419 1.00 47.00 88 LEU A N 1
ATOM 695 C CA . LEU A 1 88 ? 25.098 5.206 -17.918 1.00 47.00 88 LEU A CA 1
ATOM 696 C C . LEU A 1 88 ? 26.624 5.268 -17.711 1.00 47.00 88 LEU A C 1
ATOM 698 O O . LEU A 1 88 ? 27.247 6.263 -18.072 1.00 47.00 88 LEU A O 1
ATOM 702 N N . LYS A 1 89 ? 27.222 4.248 -17.079 1.00 48.31 89 LYS A N 1
ATOM 703 C CA . LYS A 1 89 ? 28.669 4.164 -16.799 1.00 48.31 89 LYS A CA 1
ATOM 704 C C . LYS A 1 89 ? 29.416 3.124 -17.650 1.00 48.31 89 LYS A C 1
ATOM 706 O O . LYS A 1 89 ? 30.592 2.884 -17.379 1.00 48.31 89 LYS A O 1
ATOM 711 N N . LEU A 1 90 ? 28.747 2.515 -18.627 1.00 41.69 90 LEU A N 1
ATOM 712 C CA . LEU A 1 90 ? 29.333 1.635 -19.645 1.00 41.69 90 LEU A CA 1
ATOM 713 C C . LEU A 1 90 ? 29.372 2.376 -20.982 1.00 41.69 90 LEU A C 1
ATOM 715 O O . LEU A 1 90 ? 30.360 2.164 -21.714 1.00 41.69 90 LEU A O 1
#

Mean predicted aligned error: 13.37 Å

Sequence (90 aa):
MIGGFGRDEKEWGSAVADENKQGVRETDGLQQKGLKTFDRIMKQILDLGQSSLSESQFQAFRKLTMDYFADGKRSFLENRQKGNLSLLKL

Radius of gyration: 23.01 Å; Cα contacts (8 Å, |Δi|>4):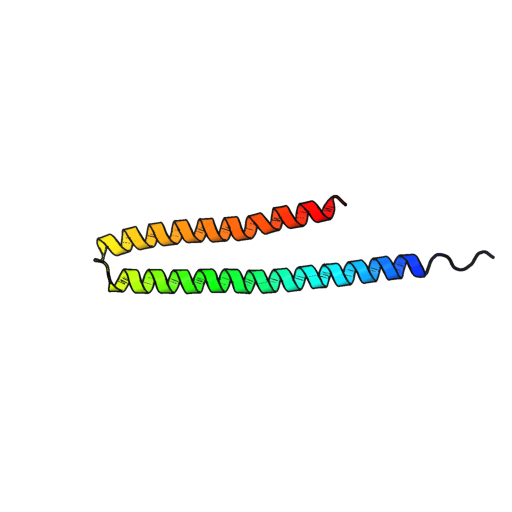 14; chains: 1; bounding box: 52×17×71 Å

Foldseek 3Di:
DDDDPPPVVVVVVVVVVVVVVVVVVVVVVVLVVVVVVLVVVLVVVLVVLVVPDDPVSSVVVNVVSVVVSVVVNVVSVVVVVVVVVVVVVD